Protein AF-A0A932TKT2-F1 (afdb_monomer_lite)

Foldseek 3Di:
DDDDDDDDDPPVLQVVLVVVQVVVVHDSVVSVVVVVVVVVCCVVCVVCVVVVVVDPVVDPCCVVCVVVVVVVVVVCVVVVVPDDDDD

Structure (mmCIF, N/CA/C/O backbone):
data_AF-A0A932TKT2-F1
#
_entry.id   AF-A0A932TKT2-F1
#
loop_
_atom_site.group_PDB
_atom_site.id
_atom_site.type_symbol
_atom_site.label_atom_id
_atom_site.label_alt_id
_atom_site.label_comp_id
_atom_site.label_asym_id
_atom_site.label_entity_id
_atom_site.label_seq_id
_atom_site.pdbx_PDB_ins_code
_atom_site.Cartn_x
_atom_site.Cartn_y
_atom_site.Cartn_z
_atom_site.occupancy
_atom_site.B_iso_or_equiv
_atom_site.auth_seq_id
_atom_site.auth_comp_id
_atom_site.auth_asym_id
_atom_site.auth_atom_id
_atom_site.pdbx_PDB_model_num
ATOM 1 N N . MET A 1 1 ? -22.342 5.988 -5.389 1.00 71.06 1 MET A N 1
ATOM 2 C CA . MET A 1 1 ? -23.074 5.091 -4.463 1.00 71.06 1 MET A CA 1
ATOM 3 C C . MET A 1 1 ? -22.049 4.313 -3.657 1.00 71.06 1 MET A C 1
ATOM 5 O O . MET A 1 1 ? -21.107 3.834 -4.271 1.00 71.06 1 MET A O 1
ATOM 9 N N . SER A 1 2 ? -22.203 4.195 -2.337 1.00 86.06 2 SER A N 1
ATOM 10 C CA . SER A 1 2 ? -2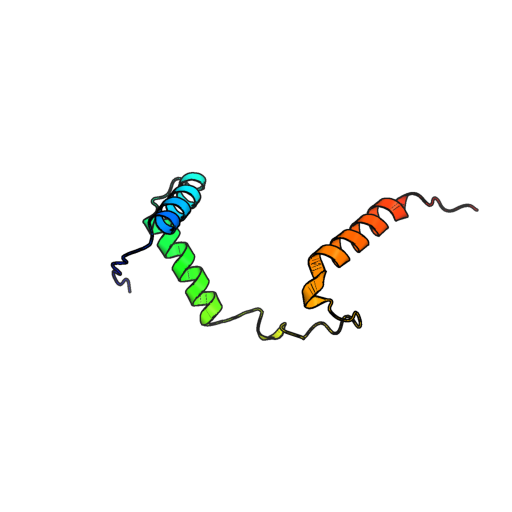1.311 3.387 -1.49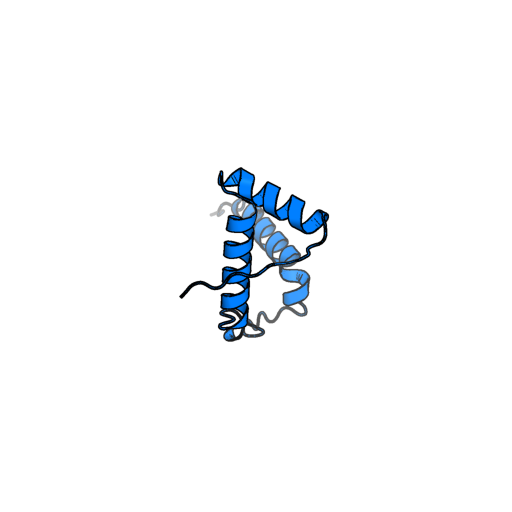1 1.00 86.06 2 SER A CA 1
ATOM 11 C C . SER A 1 2 ? -21.816 1.945 -1.358 1.00 86.06 2 SER A C 1
ATOM 13 O O . SER A 1 2 ? -23.014 1.672 -1.474 1.00 86.06 2 SER A O 1
ATOM 15 N N . ARG A 1 3 ? -20.890 1.009 -1.145 1.00 90.62 3 ARG A N 1
ATOM 16 C CA . ARG A 1 3 ? -21.146 -0.408 -0.849 1.00 90.62 3 ARG A CA 1
ATOM 17 C C . ARG A 1 3 ? -20.236 -0.818 0.309 1.00 90.62 3 ARG A C 1
ATOM 19 O O . ARG A 1 3 ? -19.120 -0.318 0.396 1.00 90.62 3 ARG A O 1
ATOM 26 N N . THR A 1 4 ? -20.705 -1.711 1.175 1.00 92.75 4 THR A N 1
ATOM 27 C CA . THR A 1 4 ? -19.914 -2.227 2.303 1.00 92.75 4 THR A CA 1
ATOM 28 C C . THR A 1 4 ? -19.272 -3.555 1.920 1.00 92.75 4 THR A C 1
ATOM 30 O O . THR A 1 4 ? -19.963 -4.460 1.454 1.00 92.75 4 THR A O 1
ATOM 33 N N . LEU A 1 5 ? -17.963 -3.663 2.135 1.00 90.62 5 LEU A N 1
ATOM 34 C CA . LEU A 1 5 ? -17.180 -4.891 2.010 1.00 90.62 5 LEU A CA 1
ATOM 35 C C . LEU A 1 5 ? -16.710 -5.313 3.403 1.00 90.62 5 LEU A C 1
ATOM 37 O O . LEU A 1 5 ? -16.241 -4.478 4.171 1.00 90.62 5 LEU A O 1
ATOM 41 N N . VAL A 1 6 ? -16.839 -6.602 3.711 1.00 94.12 6 VAL A N 1
ATOM 42 C CA . VAL A 1 6 ? -16.270 -7.221 4.913 1.00 94.12 6 VAL A CA 1
ATOM 43 C C . VAL A 1 6 ? -15.171 -8.158 4.437 1.00 94.12 6 VAL A C 1
ATOM 45 O O . VAL A 1 6 ? -15.429 -9.024 3.601 1.00 94.12 6 VAL A O 1
ATOM 48 N N . LEU A 1 7 ? -13.948 -7.936 4.910 1.00 91.50 7 LEU A N 1
ATOM 49 C CA . LEU A 1 7 ? -12.755 -8.630 4.441 1.00 91.50 7 LEU A CA 1
ATOM 50 C C . LEU A 1 7 ? -12.058 -9.290 5.625 1.00 91.50 7 LEU A C 1
ATOM 52 O O . LEU A 1 7 ? -11.688 -8.614 6.580 1.00 91.50 7 LEU A O 1
ATOM 56 N N . GLU A 1 8 ? -11.840 -10.595 5.521 1.00 95.81 8 GLU A N 1
ATOM 57 C CA . GLU A 1 8 ? -10.887 -11.303 6.370 1.00 95.81 8 GLU A CA 1
ATOM 58 C C . GLU A 1 8 ? -9.498 -11.110 5.757 1.00 95.81 8 GLU A C 1
ATOM 60 O O . GLU A 1 8 ? -9.254 -11.519 4.618 1.00 95.81 8 GLU A O 1
ATOM 65 N N . VAL A 1 9 ? -8.596 -10.450 6.481 1.00 94.19 9 VAL A N 1
ATOM 66 C CA . VAL A 1 9 ? -7.233 -10.168 6.015 1.00 94.19 9 VAL A CA 1
ATOM 67 C C . VAL A 1 9 ? -6.206 -10.778 6.965 1.00 94.19 9 VAL A C 1
ATOM 69 O O . VAL A 1 9 ? -6.464 -10.872 8.165 1.00 94.19 9 VAL A O 1
ATOM 72 N N . PRO A 1 10 ? -5.024 -11.186 6.472 1.00 97.81 10 PRO A N 1
ATOM 73 C CA . PRO A 1 10 ? -3.942 -11.610 7.350 1.00 97.81 10 PRO A CA 1
ATOM 74 C C . PRO A 1 10 ? -3.547 -10.498 8.330 1.00 97.81 10 PRO A C 1
ATOM 76 O O . PRO A 1 10 ? -3.470 -9.333 7.939 1.00 97.81 10 PRO A O 1
ATOM 79 N N . GLU A 1 11 ? -3.197 -10.864 9.565 1.00 96.94 11 GLU A N 1
ATOM 80 C CA . GLU A 1 11 ? -2.786 -9.921 10.623 1.00 96.94 11 GLU A CA 1
ATOM 81 C C . GLU A 1 11 ? -1.704 -8.937 10.150 1.00 96.94 11 GLU A C 1
ATOM 83 O O . GLU A 1 11 ? -1.798 -7.731 10.360 1.00 96.94 11 GLU A O 1
ATOM 88 N N . ALA A 1 12 ? -0.702 -9.441 9.423 1.00 97.19 12 ALA A N 1
ATOM 89 C CA . ALA A 1 12 ? 0.386 -8.622 8.894 1.00 97.19 12 ALA A CA 1
ATOM 90 C C . ALA A 1 12 ? -0.100 -7.512 7.944 1.00 97.19 12 ALA A C 1
ATOM 92 O O . ALA A 1 12 ? 0.476 -6.426 7.915 1.00 97.19 12 ALA A O 1
ATOM 93 N N . VAL A 1 13 ? -1.167 -7.768 7.179 1.00 95.38 13 VAL A N 1
ATOM 94 C CA . VAL A 1 13 ? -1.776 -6.770 6.290 1.00 95.38 13 VAL A CA 1
ATOM 95 C C . VAL A 1 13 ? -2.519 -5.723 7.113 1.00 95.38 13 VAL A C 1
ATOM 97 O O . VAL A 1 13 ? -2.381 -4.530 6.849 1.00 95.38 13 VAL A O 1
ATOM 100 N N . TYR A 1 14 ? -3.266 -6.149 8.133 1.00 95.62 14 TYR A N 1
ATOM 101 C CA . TYR A 1 14 ? -3.982 -5.230 9.014 1.00 95.62 14 TYR A CA 1
ATOM 102 C C . TYR A 1 14 ? -3.029 -4.291 9.770 1.00 95.62 14 TYR A C 1
ATOM 104 O O . TYR A 1 14 ? -3.235 -3.075 9.785 1.00 95.62 14 TYR A O 1
ATOM 112 N N . GLU A 1 15 ? -1.933 -4.817 10.321 1.00 96.56 15 GLU A N 1
ATOM 113 C CA . GLU A 1 15 ? -0.931 -3.992 11.003 1.00 96.56 15 GLU A CA 1
ATOM 114 C C . GLU A 1 15 ? -0.220 -3.027 10.039 1.00 96.56 15 GLU A C 1
ATOM 116 O O . GLU A 1 15 ? -0.014 -1.863 10.386 1.00 96.56 15 GLU A O 1
ATOM 121 N N . ALA A 1 16 ? 0.059 -3.435 8.795 1.00 94.25 16 ALA A N 1
ATOM 122 C CA . ALA A 1 16 ? 0.596 -2.524 7.782 1.00 94.25 16 ALA A CA 1
ATOM 123 C C . ALA A 1 16 ? -0.370 -1.363 7.468 1.00 94.25 16 ALA A C 1
ATOM 125 O O . ALA A 1 16 ? 0.055 -0.205 7.398 1.00 94.25 16 ALA A O 1
ATOM 126 N N . LEU A 1 17 ? -1.673 -1.644 7.334 1.00 94.81 17 LEU A N 1
ATOM 127 C CA . LEU A 1 17 ? -2.701 -0.614 7.128 1.00 94.81 17 LEU A CA 1
ATOM 128 C C . LEU A 1 17 ? -2.777 0.354 8.309 1.00 94.81 17 LEU A C 1
ATOM 130 O O . LEU A 1 17 ? -2.883 1.564 8.115 1.00 94.81 17 LEU A O 1
ATOM 134 N N . LYS A 1 18 ? -2.666 -0.157 9.534 1.00 95.75 18 LYS A N 1
ATOM 135 C CA . LYS A 1 18 ? -2.642 0.650 10.756 1.00 95.75 18 LYS A CA 1
ATOM 136 C C . LYS A 1 18 ? -1.420 1.564 10.816 1.00 95.75 18 LYS A C 1
ATOM 138 O O . LYS A 1 18 ? -1.575 2.746 11.119 1.00 95.75 18 LYS A O 1
ATOM 143 N N . THR A 1 19 ? -0.228 1.073 10.475 1.00 94.56 19 THR A N 1
ATOM 144 C CA . THR A 1 19 ? 0.979 1.911 10.371 1.00 94.56 19 THR A CA 1
ATOM 145 C C . THR A 1 19 ? 0.820 2.995 9.302 1.00 94.56 19 THR A C 1
ATOM 147 O O . THR A 1 19 ? 1.107 4.165 9.559 1.00 94.56 19 THR A O 1
ATOM 150 N N . ALA A 1 20 ? 0.306 2.641 8.120 1.00 90.44 20 ALA A N 1
ATOM 151 C CA . ALA A 1 20 ? 0.053 3.603 7.049 1.00 90.44 20 ALA A CA 1
ATOM 152 C C . ALA A 1 20 ? -0.951 4.686 7.487 1.00 90.44 20 ALA A C 1
ATOM 154 O O . ALA A 1 20 ? -0.741 5.878 7.249 1.00 90.44 20 ALA A O 1
ATOM 155 N N . ALA A 1 21 ? -2.009 4.285 8.192 1.00 94.19 21 ALA A N 1
ATOM 156 C CA . ALA A 1 21 ? -3.049 5.168 8.700 1.00 94.19 21 ALA A CA 1
ATOM 157 C C . ALA A 1 21 ? -2.554 6.123 9.802 1.00 94.19 21 ALA A C 1
ATOM 159 O O . ALA A 1 21 ? -2.925 7.299 9.802 1.00 94.19 21 ALA A O 1
ATOM 1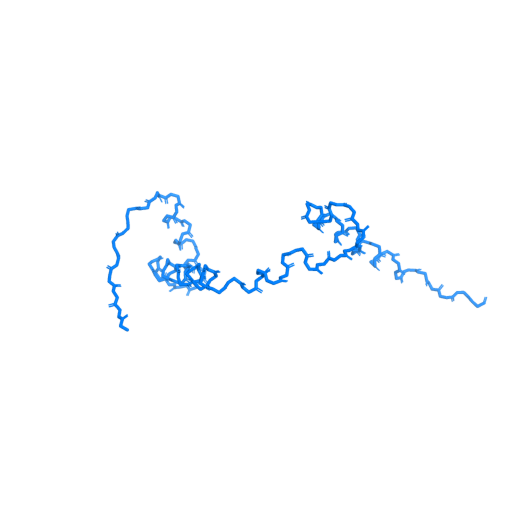60 N N . GLN A 1 22 ? -1.665 5.659 10.689 1.00 93.44 22 GLN A N 1
ATOM 161 C CA . GLN A 1 22 ? -1.081 6.474 11.762 1.00 93.44 22 GLN A CA 1
ATOM 162 C C . GLN A 1 22 ? -0.371 7.719 11.231 1.00 93.44 22 GLN A C 1
ATOM 164 O O . GLN A 1 22 ? -0.564 8.804 11.776 1.00 93.44 22 GLN A O 1
ATOM 169 N N . SER A 1 23 ? 0.389 7.587 10.138 1.00 85.12 23 SER A N 1
ATOM 170 C CA . SER A 1 23 ? 1.101 8.721 9.528 1.00 85.12 23 SER A CA 1
ATOM 171 C C . SER A 1 23 ? 0.173 9.847 9.049 1.00 85.12 23 SER A C 1
ATOM 173 O O . SER A 1 23 ? 0.605 10.993 8.943 1.00 85.12 23 SER A O 1
ATOM 175 N N . LYS A 1 24 ? -1.108 9.537 8.806 1.00 89.06 24 LYS A N 1
ATOM 176 C CA . LYS A 1 24 ? -2.135 10.480 8.343 1.00 89.06 24 LYS A CA 1
ATOM 177 C C . LYS A 1 24 ? -3.213 10.780 9.396 1.00 89.06 24 LYS A C 1
ATOM 179 O O . LYS A 1 24 ? -4.159 11.500 9.097 1.00 89.06 24 LYS A O 1
ATOM 184 N N . GLY A 1 25 ? -3.103 10.224 10.607 1.00 93.12 25 GLY A N 1
ATOM 185 C CA . GLY A 1 25 ? -4.110 10.379 11.664 1.00 93.12 25 GLY A CA 1
ATOM 186 C C . GLY A 1 25 ? -5.483 9.781 11.325 1.00 93.12 25 GLY A C 1
ATOM 187 O O . GLY A 1 25 ? -6.494 10.262 11.834 1.00 93.12 25 GLY A O 1
ATOM 188 N N . GLN A 1 26 ? -5.534 8.765 10.459 1.00 94.44 26 GLN A N 1
ATOM 189 C CA . GLN A 1 26 ? -6.778 8.128 10.015 1.00 94.44 26 GLN A CA 1
ATOM 190 C C . GLN A 1 26 ? -6.968 6.727 10.614 1.00 94.44 26 GLN A C 1
ATOM 192 O O . GLN A 1 26 ? -6.061 6.169 11.231 1.00 94.44 26 GLN A O 1
ATOM 197 N N . ALA A 1 27 ? -8.159 6.155 10.428 1.00 95.25 27 ALA A N 1
ATOM 198 C CA . ALA A 1 27 ? -8.442 4.770 10.797 1.00 95.25 27 ALA A CA 1
ATOM 199 C C . ALA A 1 27 ? -7.862 3.784 9.752 1.00 95.25 27 ALA A C 1
ATOM 201 O O . ALA A 1 27 ? -7.776 4.143 8.570 1.00 95.25 27 ALA A O 1
ATOM 202 N N . PRO A 1 28 ? -7.483 2.549 10.140 1.00 94.44 28 PRO A N 1
ATOM 203 C CA . PRO A 1 28 ? -6.959 1.539 9.213 1.00 94.44 28 PRO A CA 1
ATOM 204 C C . PRO A 1 28 ? -7.893 1.246 8.031 1.00 94.44 28 PRO A C 1
ATOM 206 O O . P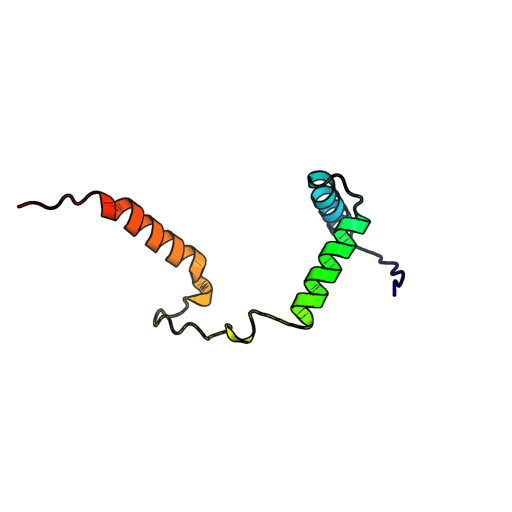RO A 1 28 ? -7.431 1.044 6.911 1.00 94.44 28 PRO A O 1
ATOM 209 N N . GLU A 1 29 ? -9.208 1.284 8.250 1.00 94.06 29 GLU A N 1
ATOM 210 C CA . GLU A 1 29 ? -10.226 1.050 7.225 1.00 94.06 29 GLU A CA 1
ATOM 211 C C . GLU A 1 29 ? -10.213 2.143 6.155 1.00 94.06 29 GLU A C 1
ATOM 213 O O . GLU A 1 29 ? -10.369 1.844 4.974 1.00 94.06 29 GLU A O 1
ATOM 218 N N . ALA A 1 30 ? -9.975 3.400 6.544 1.00 94.06 30 ALA A N 1
ATOM 219 C CA . ALA A 1 30 ? -9.856 4.506 5.597 1.00 94.06 30 ALA A CA 1
ATOM 220 C C . ALA A 1 30 ? -8.616 4.334 4.707 1.00 94.06 30 ALA A C 1
ATOM 222 O O . ALA A 1 30 ? -8.715 4.460 3.488 1.00 94.06 30 ALA A O 1
ATOM 223 N N . ALA A 1 31 ? -7.478 3.943 5.295 1.00 94.25 31 ALA A N 1
ATOM 224 C CA . ALA A 1 31 ? -6.276 3.604 4.532 1.00 94.25 31 ALA A CA 1
ATOM 225 C C . ALA A 1 31 ? -6.511 2.408 3.592 1.00 94.25 31 ALA A C 1
ATOM 227 O O . ALA A 1 31 ? -6.054 2.418 2.450 1.00 94.25 31 ALA A O 1
ATOM 228 N N . GLY A 1 32 ? -7.258 1.398 4.049 1.00 94.44 32 GLY A N 1
ATOM 229 C CA . GLY A 1 32 ? -7.644 0.245 3.237 1.00 94.44 32 GLY A CA 1
ATOM 230 C C . GLY A 1 32 ? -8.505 0.632 2.034 1.00 94.44 32 GLY A C 1
ATOM 231 O O . GLY A 1 32 ? -8.237 0.177 0.924 1.00 94.44 32 GLY A O 1
ATOM 232 N N . VAL A 1 33 ? -9.496 1.508 2.225 1.00 94.00 33 VAL A N 1
ATOM 233 C CA . VAL A 1 33 ? -10.332 2.031 1.133 1.00 94.00 33 VAL A CA 1
ATOM 234 C C . VAL A 1 33 ? -9.496 2.845 0.145 1.00 94.00 33 VAL A C 1
ATOM 236 O O . VAL A 1 33 ? -9.580 2.579 -1.050 1.00 94.00 33 VAL A O 1
ATOM 239 N N . GLU A 1 34 ? -8.644 3.766 0.614 1.00 93.12 34 GLU A N 1
ATOM 240 C CA . GLU A 1 34 ? -7.746 4.542 -0.262 1.00 93.12 34 GLU A CA 1
ATOM 241 C C . GLU A 1 34 ? -6.878 3.627 -1.138 1.00 93.12 34 GLU A C 1
ATOM 243 O O . GLU A 1 34 ? -6.723 3.856 -2.341 1.00 93.12 34 GLU A O 1
ATOM 248 N N . TRP A 1 35 ? -6.315 2.578 -0.534 1.00 92.62 35 TRP A N 1
ATOM 249 C CA . TRP A 1 35 ? -5.448 1.637 -1.231 1.00 92.62 35 TRP A CA 1
ATOM 250 C C . TRP A 1 35 ? -6.225 0.794 -2.248 1.00 92.62 35 TRP A C 1
ATOM 252 O O . TRP A 1 35 ? -5.797 0.670 -3.395 1.00 92.62 35 TRP A O 1
ATOM 262 N N . LEU A 1 36 ? -7.404 0.283 -1.874 1.00 92.94 36 LEU A N 1
ATOM 263 C CA . LEU A 1 36 ? -8.294 -0.450 -2.781 1.00 92.94 36 LEU A CA 1
ATOM 264 C C . LEU A 1 36 ? -8.751 0.414 -3.958 1.00 92.94 36 LEU A C 1
ATOM 266 O O . LEU A 1 36 ? -8.761 -0.062 -5.090 1.00 92.94 36 LEU A O 1
ATOM 270 N N . GLU A 1 37 ? -9.090 1.681 -3.725 1.00 92.00 37 GLU A N 1
ATOM 271 C CA . GLU A 1 37 ? -9.448 2.614 -4.792 1.00 92.00 37 GLU A CA 1
ATOM 272 C C . GLU A 1 37 ? -8.279 2.878 -5.743 1.00 92.00 37 GLU A C 1
ATOM 274 O O . GLU A 1 37 ? -8.469 2.925 -6.958 1.00 92.00 37 GLU A O 1
ATOM 279 N N . HIS A 1 38 ? -7.066 3.050 -5.211 1.00 90.06 38 HIS A N 1
ATOM 280 C CA . HIS A 1 38 ? -5.875 3.241 -6.032 1.00 90.06 38 HIS A CA 1
ATOM 281 C C . HIS A 1 38 ? -5.594 2.019 -6.909 1.00 90.06 38 HIS A C 1
ATOM 283 O O . HIS A 1 38 ? -5.416 2.169 -8.116 1.00 90.06 38 HIS A O 1
ATOM 289 N N . MET A 1 39 ? -5.639 0.817 -6.331 1.00 89.31 39 MET A N 1
ATOM 290 C CA . MET A 1 39 ? -5.435 -0.426 -7.073 1.00 89.31 39 MET A CA 1
ATOM 291 C C . MET A 1 39 ? -6.547 -0.681 -8.094 1.00 89.31 39 MET A C 1
ATOM 293 O O . MET A 1 39 ? -6.260 -1.116 -9.204 1.00 89.31 39 MET A O 1
ATOM 297 N N . ALA A 1 40 ? -7.804 -0.370 -7.763 1.00 89.56 40 ALA A N 1
ATOM 298 C CA . ALA A 1 40 ? -8.918 -0.487 -8.700 1.00 89.56 40 ALA A CA 1
ATOM 299 C C . ALA A 1 40 ? -8.774 0.476 -9.887 1.00 89.56 40 ALA A C 1
ATOM 301 O O . ALA A 1 40 ? -9.058 0.085 -11.016 1.00 89.56 40 ALA A O 1
ATOM 302 N N . ARG A 1 41 ? -8.300 1.709 -9.650 1.00 86.12 41 ARG A N 1
ATOM 303 C CA . ARG A 1 41 ? -7.981 2.657 -10.728 1.00 86.12 41 ARG A CA 1
ATOM 304 C C . ARG A 1 41 ? -6.850 2.138 -11.609 1.00 86.12 41 ARG A C 1
ATOM 306 O O . ARG A 1 41 ? -7.049 2.070 -12.810 1.00 86.12 41 ARG A O 1
ATOM 313 N N . LEU A 1 42 ? -5.728 1.713 -11.023 1.00 84.62 42 LEU A N 1
ATOM 314 C CA . LEU A 1 42 ? -4.604 1.144 -11.779 1.00 84.62 42 LEU A CA 1
ATOM 315 C C . LEU A 1 42 ? -5.003 -0.092 -12.593 1.00 84.62 42 LEU A C 1
ATOM 317 O O . LEU A 1 42 ? -4.502 -0.290 -13.689 1.00 84.62 42 LEU A O 1
ATOM 321 N N . ALA A 1 43 ? -5.897 -0.929 -12.064 1.00 82.94 43 ALA A N 1
ATOM 322 C CA . ALA A 1 43 ? -6.379 -2.109 -12.773 1.00 82.94 43 ALA A CA 1
ATOM 323 C C . ALA A 1 43 ? -7.352 -1.775 -13.918 1.00 82.94 43 ALA A C 1
ATOM 325 O O . ALA A 1 43 ? -7.451 -2.544 -14.870 1.00 82.94 43 ALA A O 1
ATOM 326 N N . ALA A 1 44 ? -8.109 -0.679 -13.810 1.00 84.25 44 ALA A N 1
ATOM 327 C CA . ALA A 1 44 ? -9.069 -0.252 -14.830 1.00 84.25 44 ALA A CA 1
ATOM 328 C C . ALA A 1 44 ? -8.422 0.603 -15.929 1.00 84.25 44 ALA A C 1
ATOM 330 O O . ALA A 1 44 ? -8.799 0.515 -17.094 1.00 84.25 44 ALA A O 1
ATOM 331 N N . GLU A 1 45 ? -7.463 1.429 -15.538 1.00 77.25 45 GLU A N 1
ATOM 332 C CA . GLU A 1 45 ? -6.698 2.332 -16.380 1.00 77.25 45 GLU A CA 1
ATOM 333 C C . GLU A 1 45 ? -5.249 2.172 -15.931 1.00 77.25 45 GLU A C 1
ATOM 335 O O . GLU A 1 45 ? -4.832 2.853 -14.997 1.00 77.25 45 GLU A O 1
ATOM 340 N N . ASP A 1 46 ? -4.496 1.243 -16.526 1.00 74.62 46 ASP A N 1
ATOM 341 C CA . ASP A 1 46 ? -3.058 1.161 -16.273 1.00 74.62 46 ASP A CA 1
ATOM 342 C C . ASP A 1 46 ? -2.390 2.289 -17.075 1.00 74.62 46 ASP A C 1
ATOM 344 O O . ASP A 1 46 ? -2.199 2.165 -18.288 1.00 74.62 46 ASP A O 1
ATOM 348 N N . PRO A 1 47 ? -2.034 3.426 -16.443 1.00 68.00 47 PRO A N 1
ATOM 349 C CA . PRO A 1 47 ? -1.470 4.552 -17.175 1.00 68.00 47 PRO A CA 1
ATOM 350 C C . PRO A 1 47 ? -0.070 4.229 -17.707 1.00 68.00 47 PRO A C 1
ATOM 352 O O . PRO A 1 47 ? 0.462 4.986 -18.520 1.00 68.00 47 PRO A O 1
ATOM 355 N N . LEU A 1 48 ? 0.543 3.140 -17.228 1.00 73.06 48 LEU A N 1
ATOM 356 C CA . LEU A 1 48 ? 1.853 2.670 -17.639 1.00 73.06 48 LEU A CA 1
ATOM 357 C C . LEU A 1 48 ? 1.771 1.621 -18.746 1.00 73.06 48 LEU A C 1
ATOM 359 O O . LEU A 1 48 ? 2.790 1.407 -19.395 1.00 73.06 48 LEU A O 1
ATOM 363 N N . GLU A 1 49 ? 0.601 1.038 -19.029 1.00 70.81 49 GLU A N 1
ATOM 364 C CA . GLU A 1 49 ? 0.413 0.057 -20.108 1.00 70.81 49 GLU A CA 1
ATOM 365 C C . GLU A 1 49 ? 0.976 0.549 -21.457 1.00 70.81 49 GLU A C 1
ATOM 367 O O . GLU A 1 49 ? 1.757 -0.187 -22.065 1.00 70.81 49 GLU A O 1
ATOM 372 N N . PRO A 1 50 ? 0.736 1.803 -21.903 1.00 73.44 50 PRO A N 1
ATOM 373 C CA . PRO A 1 50 ? 1.322 2.316 -23.146 1.00 73.44 50 PRO A CA 1
ATOM 374 C C . PRO A 1 50 ? 2.847 2.488 -23.101 1.00 73.44 50 PRO A C 1
ATOM 376 O O . PRO A 1 50 ? 3.479 2.643 -24.144 1.00 73.44 50 PRO A O 1
ATOM 379 N N . TRP A 1 51 ? 3.437 2.508 -21.905 1.00 71.62 51 TRP A N 1
ATOM 380 C CA . TRP A 1 51 ? 4.864 2.727 -21.673 1.00 71.62 51 TRP A CA 1
ATOM 381 C C . TRP A 1 51 ? 5.640 1.426 -21.447 1.00 71.62 51 TRP A C 1
ATOM 383 O O . TRP A 1 51 ? 6.876 1.438 -21.484 1.00 71.62 51 TRP A O 1
ATOM 393 N N . ILE A 1 52 ? 4.950 0.295 -21.256 1.00 66.31 52 ILE A N 1
ATOM 394 C CA . ILE A 1 52 ? 5.577 -1.026 -21.163 1.00 66.31 52 ILE A CA 1
ATOM 395 C C . ILE A 1 52 ? 6.282 -1.321 -22.493 1.00 66.31 52 ILE A C 1
ATOM 397 O O . ILE A 1 52 ? 5.656 -1.537 -23.525 1.00 66.31 52 ILE A O 1
ATOM 401 N N . GLY A 1 53 ? 7.616 -1.313 -22.467 1.00 67.44 53 GLY A N 1
ATOM 402 C CA . GLY A 1 53 ? 8.444 -1.526 -23.657 1.00 67.44 53 GLY A CA 1
ATOM 403 C C . GLY A 1 53 ? 8.568 -0.315 -24.591 1.00 67.44 53 GLY A C 1
ATOM 404 O O . GLY A 1 53 ? 9.265 -0.420 -25.593 1.00 67.44 53 GLY A O 1
ATOM 405 N N . ALA A 1 54 ? 7.967 0.835 -24.266 1.00 72.00 54 ALA A N 1
ATOM 406 C CA . ALA A 1 54 ? 8.037 2.038 -25.106 1.00 72.00 54 ALA A CA 1
ATOM 407 C C . ALA A 1 54 ? 9.423 2.706 -25.110 1.00 72.00 54 ALA A C 1
ATOM 409 O O . ALA A 1 54 ? 9.747 3.476 -26.012 1.00 72.00 54 ALA A O 1
ATOM 410 N N . PHE A 1 55 ? 10.251 2.423 -24.103 1.00 70.81 55 PHE A N 1
ATOM 411 C CA . PHE A 1 55 ? 11.612 2.941 -24.024 1.00 70.81 55 PHE A CA 1
ATOM 412 C C . PHE A 1 55 ? 12.595 1.975 -24.684 1.00 70.81 55 PHE A C 1
ATOM 414 O O . PHE A 1 55 ? 13.131 1.068 -24.044 1.00 70.81 55 PHE A O 1
ATOM 421 N N . GLU A 1 56 ? 12.885 2.215 -25.961 1.00 72.94 56 GLU A N 1
ATOM 422 C CA . GLU A 1 56 ? 14.028 1.611 -26.644 1.00 72.94 56 GLU A CA 1
ATOM 423 C C . GLU A 1 56 ? 15.319 2.301 -26.185 1.00 72.94 56 GLU A C 1
ATOM 425 O O . GLU A 1 56 ? 15.865 3.176 -26.850 1.00 72.94 56 GLU A O 1
ATOM 430 N N . SER A 1 57 ? 15.815 1.926 -25.005 1.00 75.06 57 SER A N 1
ATOM 431 C CA . SER A 1 57 ? 17.046 2.515 -24.460 1.00 75.06 57 SER A CA 1
ATOM 432 C C . SER A 1 57 ? 18.309 2.075 -25.209 1.00 75.06 57 SER A C 1
ATOM 434 O O . SER A 1 57 ? 19.381 2.626 -24.975 1.00 75.06 57 SER A O 1
ATOM 436 N N . GLY A 1 58 ? 18.224 1.040 -26.055 1.00 79.12 58 GLY A N 1
ATOM 437 C CA . GLY A 1 58 ? 19.388 0.385 -26.657 1.00 79.12 58 GLY A CA 1
ATOM 438 C C . GLY A 1 58 ? 20.292 -0.326 -25.640 1.00 79.12 58 GLY A C 1
ATOM 439 O O . GLY A 1 58 ? 21.307 -0.897 -26.030 1.00 79.12 58 GLY A O 1
ATOM 440 N N . ILE A 1 59 ? 19.928 -0.322 -24.349 1.00 79.56 59 ILE A N 1
ATOM 441 C CA . ILE A 1 59 ? 20.682 -0.938 -23.257 1.00 79.56 59 ILE A CA 1
ATOM 442 C C . ILE A 1 59 ? 20.040 -2.296 -22.933 1.00 79.56 59 ILE A C 1
ATOM 444 O O . ILE A 1 59 ? 18.932 -2.341 -22.382 1.00 79.56 59 ILE A O 1
ATOM 448 N N . PRO A 1 60 ? 20.714 -3.421 -23.244 1.00 79.25 60 PRO A N 1
ATOM 449 C CA . PRO A 1 60 ? 20.190 -4.751 -22.965 1.00 79.25 60 PRO A CA 1
ATOM 450 C C . PRO A 1 60 ? 19.866 -4.927 -21.480 1.00 79.25 60 PRO A C 1
ATOM 452 O O . PRO A 1 60 ? 20.693 -4.656 -20.610 1.00 79.25 60 PRO A O 1
ATOM 455 N N . GLY A 1 61 ? 18.652 -5.394 -21.183 1.00 79.38 61 GLY A N 1
ATOM 456 C CA . GLY A 1 61 ? 18.225 -5.659 -19.808 1.00 79.38 61 GLY A CA 1
ATOM 457 C C . GLY A 1 61 ? 18.005 -4.411 -18.943 1.00 79.38 61 GLY A C 1
ATOM 458 O O . GLY A 1 61 ? 17.914 -4.554 -17.725 1.00 79.38 61 GLY A O 1
ATOM 459 N N . TRP A 1 62 ? 17.888 -3.211 -19.533 1.00 79.44 62 TRP A N 1
ATOM 460 C CA . TRP A 1 62 ? 17.606 -1.966 -18.801 1.00 79.44 62 TRP A CA 1
ATOM 461 C C . TRP A 1 62 ? 16.425 -2.102 -17.833 1.00 79.44 62 TRP A C 1
ATOM 463 O O . TRP A 1 62 ? 16.538 -1.709 -16.678 1.00 79.44 62 TRP A O 1
ATOM 473 N N . SER A 1 63 ? 15.325 -2.736 -18.246 1.00 80.44 63 SER A N 1
ATOM 474 C CA . SER A 1 63 ? 14.149 -2.924 -17.385 1.00 80.44 63 SER A CA 1
ATOM 475 C C . SER A 1 63 ? 14.456 -3.684 -16.087 1.00 80.44 63 SER A C 1
ATOM 477 O O . SER A 1 63 ? 13.876 -3.374 -15.051 1.00 80.44 63 SER A O 1
ATOM 479 N N . LEU A 1 64 ? 15.404 -4.624 -16.106 1.00 84.62 64 LEU A N 1
ATOM 480 C CA . LEU A 1 64 ? 15.807 -5.415 -14.938 1.00 84.62 64 LEU A CA 1
ATOM 481 C C . LEU A 1 64 ? 16.845 -4.700 -14.065 1.00 84.62 64 LEU A C 1
ATOM 483 O O . LEU A 1 64 ? 16.920 -4.955 -12.868 1.00 84.62 64 LEU A O 1
ATOM 487 N N . ARG A 1 65 ? 17.644 -3.810 -14.661 1.00 87.19 65 ARG A N 1
ATOM 488 C CA . ARG A 1 65 ? 18.798 -3.162 -14.017 1.00 87.19 65 ARG A CA 1
ATOM 489 C C . ARG A 1 65 ? 18.638 -1.651 -13.850 1.00 87.19 65 ARG A C 1
ATOM 491 O O . ARG A 1 65 ? 19.606 -0.969 -13.533 1.00 87.19 65 ARG A O 1
ATOM 498 N N . HIS A 1 66 ? 17.439 -1.111 -14.061 1.00 85.50 66 HIS A N 1
ATOM 499 C CA . HIS A 1 66 ? 17.211 0.335 -14.121 1.00 85.50 66 HIS A CA 1
ATOM 500 C C . HIS A 1 66 ? 17.664 1.071 -12.851 1.00 85.50 66 HIS A C 1
ATOM 502 O O . HIS A 1 66 ? 18.220 2.156 -12.958 1.00 85.50 66 HIS A O 1
ATOM 508 N N . HIS A 1 67 ? 17.516 0.466 -11.666 1.00 84.25 67 HIS A N 1
ATOM 509 C CA . HIS A 1 67 ? 18.025 1.030 -10.410 1.00 84.25 67 HIS A CA 1
ATOM 510 C C . HIS A 1 67 ? 19.557 1.172 -10.398 1.00 84.25 67 HIS A C 1
ATOM 512 O O . HIS A 1 67 ? 20.072 2.219 -10.015 1.00 84.25 67 HIS A O 1
ATOM 518 N N . GLU A 1 68 ? 20.285 0.139 -10.838 1.00 89.19 68 GLU A N 1
ATOM 519 C CA . GLU A 1 68 ? 21.753 0.159 -10.918 1.00 89.19 68 GLU A CA 1
ATOM 520 C C . GLU A 1 68 ? 22.225 1.189 -11.942 1.00 89.19 68 GLU A C 1
ATOM 522 O O . GLU A 1 68 ? 23.086 2.014 -11.653 1.00 89.19 68 GLU A O 1
ATOM 527 N N . LEU A 1 69 ? 21.625 1.165 -13.133 1.00 86.75 69 LEU A N 1
ATOM 528 C CA . LEU A 1 69 ? 22.013 2.021 -14.250 1.00 86.75 69 LEU A CA 1
ATOM 529 C C . LEU A 1 69 ? 21.717 3.499 -13.964 1.00 86.75 69 LEU A C 1
ATOM 531 O O . LEU A 1 69 ? 22.519 4.360 -14.320 1.00 86.75 69 LEU A O 1
ATOM 535 N N . LEU A 1 70 ? 20.610 3.796 -13.274 1.00 87.94 70 LEU A N 1
ATOM 536 C CA . LEU A 1 70 ? 20.310 5.142 -12.787 1.00 87.94 70 LEU A CA 1
ATOM 537 C C . LEU A 1 70 ? 21.324 5.587 -11.722 1.00 87.94 70 LEU A C 1
ATOM 539 O O . LEU A 1 70 ? 21.803 6.717 -11.770 1.00 87.94 70 LEU A O 1
ATOM 543 N N . GLY A 1 71 ? 21.693 4.694 -10.799 1.00 90.69 71 GLY A N 1
ATOM 544 C CA . GLY A 1 71 ? 22.726 4.963 -9.798 1.00 90.69 71 GLY A CA 1
ATOM 545 C C . GLY A 1 71 ? 24.092 5.262 -10.423 1.00 90.69 71 GLY A C 1
ATOM 546 O O . GLY A 1 71 ? 24.736 6.240 -10.053 1.00 90.69 71 GLY A O 1
ATOM 547 N N . GLU A 1 72 ? 24.517 4.475 -11.413 1.00 88.50 72 GLU A N 1
ATOM 548 C CA . GLU A 1 72 ? 25.749 4.731 -12.168 1.00 88.50 72 GLU A CA 1
ATOM 549 C C . GLU A 1 72 ? 25.712 6.077 -12.902 1.00 88.50 72 GLU A C 1
ATOM 551 O O . GLU A 1 72 ? 26.710 6.798 -12.903 1.00 88.50 72 GLU A O 1
ATOM 556 N N . ALA A 1 73 ? 24.581 6.419 -13.528 1.00 87.94 73 ALA A N 1
ATOM 557 C CA . ALA A 1 73 ? 24.416 7.687 -14.232 1.00 87.94 73 ALA A CA 1
ATOM 558 C C . ALA A 1 73 ? 24.540 8.882 -13.274 1.00 87.94 73 ALA A C 1
ATOM 560 O O . ALA A 1 73 ? 25.331 9.785 -13.535 1.00 87.94 73 ALA A O 1
ATOM 561 N N . LEU A 1 74 ? 23.851 8.836 -12.130 1.00 91.44 74 LEU A N 1
ATOM 562 C CA . LEU A 1 74 ? 23.927 9.876 -11.101 1.00 91.44 74 LEU A CA 1
ATOM 563 C C . LEU A 1 74 ? 25.343 10.021 -10.533 1.00 91.44 74 LEU A C 1
ATOM 565 O O . LEU A 1 74 ? 25.830 11.134 -10.373 1.00 91.44 74 LEU A O 1
ATOM 569 N N . MET A 1 75 ? 26.044 8.911 -10.286 1.00 90.50 75 MET A N 1
ATOM 570 C CA . MET A 1 75 ? 27.437 8.956 -9.831 1.00 90.50 75 MET A CA 1
ATOM 571 C C . MET A 1 75 ? 28.361 9.613 -10.863 1.00 90.50 75 MET A C 1
ATOM 573 O O . MET A 1 75 ? 29.262 10.358 -10.484 1.00 90.50 75 MET A O 1
ATOM 577 N N . ARG A 1 76 ? 28.150 9.367 -12.164 1.00 87.06 76 ARG A N 1
ATOM 578 C CA . ARG A 1 76 ? 28.912 10.041 -13.229 1.00 87.06 76 ARG A CA 1
ATOM 5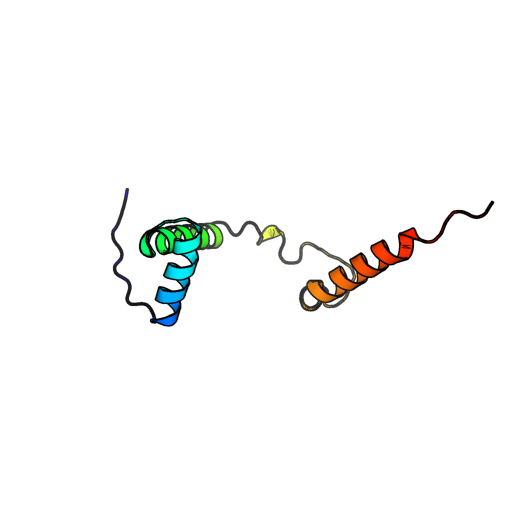79 C C . ARG A 1 76 ? 28.591 11.529 -13.310 1.00 87.06 76 ARG A C 1
ATOM 581 O O . ARG A 1 76 ? 29.517 12.305 -13.488 1.00 87.06 76 ARG A O 1
ATOM 588 N N . GLU A 1 77 ? 27.331 11.932 -13.156 1.00 84.88 77 GLU A N 1
ATOM 589 C CA . GLU A 1 77 ? 26.956 13.353 -13.123 1.00 84.88 77 GLU A CA 1
ATOM 590 C C . GLU A 1 77 ? 27.552 14.073 -11.908 1.00 84.88 77 GLU A C 1
ATOM 592 O O . GLU A 1 77 ? 28.093 15.168 -12.042 1.00 84.88 77 GLU A O 1
ATOM 597 N N . CYS A 1 78 ? 27.525 13.444 -10.731 1.00 81.94 78 CYS A N 1
ATOM 598 C CA . CYS A 1 78 ? 28.118 14.014 -9.523 1.00 81.94 78 CYS A CA 1
ATOM 599 C C . CYS A 1 78 ? 29.649 14.106 -9.598 1.00 81.94 78 CYS A C 1
ATOM 601 O O . CYS A 1 78 ? 30.208 15.075 -9.100 1.00 81.94 78 CYS A O 1
ATOM 603 N N . ASN A 1 79 ? 30.315 13.135 -10.231 1.00 73.25 79 ASN A N 1
ATOM 604 C CA . ASN A 1 79 ? 31.775 13.126 -10.385 1.00 73.25 79 ASN A CA 1
ATOM 605 C C . ASN A 1 79 ? 32.267 13.912 -11.617 1.00 73.25 79 ASN A C 1
ATOM 607 O O . ASN A 1 79 ? 33.448 14.225 -11.709 1.00 73.25 79 ASN A O 1
ATOM 611 N N . GLY A 1 80 ? 31.393 14.192 -12.588 1.00 58.66 80 GLY A N 1
ATOM 612 C CA . GLY A 1 80 ? 31.718 14.890 -13.837 1.00 58.66 80 GLY A CA 1
ATOM 613 C C . GLY A 1 80 ? 31.634 16.417 -13.757 1.00 58.66 80 GLY A C 1
ATOM 614 O O . GLY A 1 80 ? 31.993 17.086 -14.719 1.00 58.66 80 GLY A O 1
ATOM 615 N N . ASN A 1 81 ? 31.188 16.975 -12.628 1.00 55.31 81 ASN A N 1
ATOM 616 C CA . ASN A 1 81 ? 31.168 18.423 -12.380 1.00 55.31 81 ASN A CA 1
ATOM 617 C C . ASN A 1 81 ? 32.507 18.984 -11.851 1.00 55.31 81 ASN A C 1
ATOM 619 O O . ASN A 1 81 ? 32.587 20.183 -11.595 1.00 55.31 81 ASN A O 1
ATOM 623 N N . ASP A 1 82 ? 33.543 18.148 -11.713 1.00 54.72 82 ASP A N 1
ATOM 624 C CA . ASP A 1 82 ? 34.866 18.547 -11.205 1.00 54.72 82 ASP A CA 1
ATOM 625 C C . ASP A 1 82 ? 35.910 18.828 -12.312 1.00 54.72 82 ASP A C 1
ATOM 627 O O . ASP A 1 82 ? 37.042 19.205 -12.006 1.00 54.72 82 ASP A O 1
ATOM 631 N N . GLU A 1 83 ? 35.567 18.697 -13.600 1.00 53.06 83 GLU A N 1
ATOM 632 C CA . GLU A 1 83 ? 36.453 19.131 -14.693 1.00 53.06 83 GLU A CA 1
ATOM 633 C C . GLU A 1 83 ? 36.162 20.592 -15.081 1.00 53.06 83 GLU A C 1
ATOM 635 O O . GLU A 1 83 ? 35.352 20.896 -15.957 1.00 53.06 83 GLU A O 1
ATOM 640 N N . GLU A 1 84 ? 36.846 21.519 -14.402 1.00 48.81 84 GLU A N 1
ATOM 641 C CA . GLU A 1 84 ? 36.989 22.913 -14.839 1.00 48.81 84 GLU A CA 1
ATOM 642 C C . GLU A 1 84 ? 37.568 22.985 -16.272 1.00 48.81 84 GLU A C 1
ATOM 644 O O . GLU A 1 84 ? 38.485 22.228 -16.615 1.00 48.81 84 GLU A O 1
ATOM 649 N N . PRO A 1 85 ? 37.102 23.925 -17.118 1.00 47.28 85 PRO A N 1
ATOM 650 C CA . PRO A 1 85 ? 37.649 24.107 -18.452 1.00 47.28 85 PRO A CA 1
ATOM 651 C C . PRO A 1 85 ? 39.056 24.701 -18.336 1.00 47.28 85 PRO A C 1
ATOM 653 O O . PRO A 1 85 ? 39.237 25.807 -17.826 1.00 47.28 85 PRO A O 1
ATOM 656 N N . THR A 1 86 ? 40.063 23.986 -18.832 1.00 46.72 86 THR A N 1
ATOM 657 C CA . T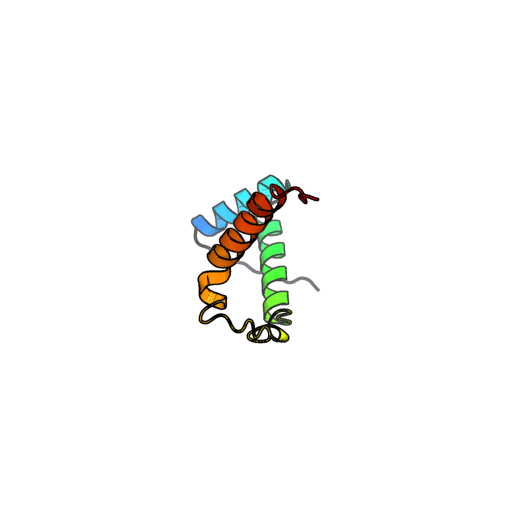HR A 1 86 ? 41.404 24.558 -19.008 1.00 46.72 86 THR A CA 1
ATOM 658 C C . THR A 1 86 ? 41.469 25.335 -20.334 1.00 46.72 86 THR A C 1
ATOM 660 O O . THR A 1 86 ? 40.973 24.826 -21.342 1.00 46.72 86 THR A O 1
ATOM 663 N N . PRO A 1 87 ? 42.018 26.568 -20.345 1.00 59.12 87 PRO A N 1
ATOM 664 C CA . PRO A 1 87 ? 42.199 27.379 -21.553 1.00 59.12 87 PRO A CA 1
ATOM 665 C C . PRO A 1 87 ? 43.301 26.860 -22.485 1.00 59.12 87 PRO A C 1
ATOM 667 O O . PRO A 1 87 ? 44.249 26.205 -21.993 1.00 59.12 87 PRO A O 1
#

Sequence (87 aa):
MSRTLVLEVPEAVYEALKTAAQSKGQAPEAAGVEWLEHMARLAAEDPLEPWIGAFESGIPGWSLRHHELLGEALMRECNGNDEEPTP

Radius of gyration: 21.8 Å; chains: 1; bounding box: 65×39×38 Å

pLDDT: mean 83.44, std 12.76, range [46.72, 97.81]

Secondary structure (DSSP, 8-state):
----------HHHHHHHHHHHHTTT--HHHHHHHHHHHHHHHHHS-TTGGGTTT---S-TTHHHHHHHHHHHHHHHHHHGGG-PPP-